Protein AF-A0A9E3SRE2-F1 (afdb_monomer)

Radius of gyration: 18.96 Å; Cα contacts (8 Å, |Δi|>4): 200; chains: 1; bounding box: 44×31×55 Å

Sequence (135 aa):
GEAGIDQCPPGGDAGVAKLAALLGRAAVPLNPAFGAYRPPQVAVIDERLCIGCVKCIDACPVDAIVGAPRMMHTVIAAWCTGCELCIPPCPVDCIALAPVAALPDPALSRERHAFRAFRLARDEAEEAARLEALE

Nearest PDB structures (foldseek):
  8rb8-assembly1_B  TM=8.739E-01  e=3.069E-05  Azotobacter vinelandii DJ
  7q4v-assembly1_B  TM=9.237E-01  e=1.536E-04  Acetobacterium woodii DSM 1030
  8a5e-assembly1_B  TM=9.159E-01  e=1.006E-03  Acetobacterium woodii DSM 1030
  7q4w-assembly1_B  TM=9.189E-01  e=1.006E-03  Acetobacterium woodii DSM 1030
  8oh5-assembly1_B  TM=9.185E-01  e=1.407E-03  Sporomusa ovata DSM 2662

Secondary structure (DSSP, 8-state):
----TT--GGGHHHHHHHHHHHHT-------GGG------EEEEE-TTT-----HHHHH-TT--EE--TTS--EE-TTT-----TTSTT-TT--EEEEE-S-PPPHHHHHHHHHHHHHHHHHHHHHHHHHHHTT-

Solvent-accessible surface area (backbone atoms only — not comparable to full-atom values): 7649 Å² total; per-residue (Å²): 134,89,75,64,68,28,58,52,26,81,48,33,50,69,38,13,42,54,46,14,64,76,68,77,45,83,67,58,72,57,41,65,92,62,40,74,67,60,79,45,37,27,61,43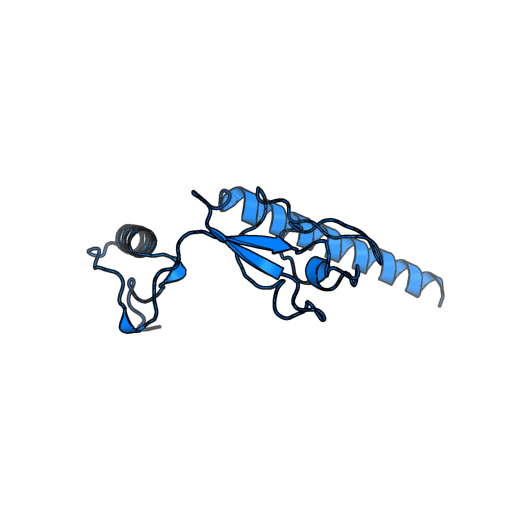,55,43,65,92,58,46,72,17,79,53,47,38,42,77,45,34,66,40,61,24,46,49,68,47,80,72,32,62,53,45,55,44,60,79,50,27,78,45,78,62,56,38,42,83,58,35,93,69,68,34,56,47,76,46,79,45,98,66,64,49,58,70,66,58,48,51,51,33,28,52,51,44,53,52,50,52,55,48,54,51,52,54,52,51,55,54,53,61,74,74,112

Mean predicted aligned error: 3.91 Å

Foldseek 3Di:
DPDQLQLDQQCFLVSQVVVCVVVVHDRDGRDCVNHHRDAFWFKFFDQVQDQQCCQLCVQQLLSQWDDHRRTGIGGNQQQGRVPCSSQVRRPRRRMDIDHDPDHHDPVSNVVSNVVVVVVVVVVVVVVVVVVVVVD

pLDDT: mean 95.87, std 3.29, range [68.62, 98.38]

Structure (mmCIF, N/CA/C/O backbone):
data_AF-A0A9E3SRE2-F1
#
_entry.id   AF-A0A9E3SRE2-F1
#
loop_
_atom_site.group_PDB
_atom_site.id
_atom_site.type_symbol
_atom_site.label_atom_id
_atom_site.label_alt_id
_atom_site.label_comp_id
_atom_site.label_asym_id
_atom_site.label_entity_id
_atom_site.label_seq_id
_atom_site.pdbx_PDB_ins_code
_atom_site.Cartn_x
_atom_site.Cartn_y
_atom_site.Cartn_z
_atom_site.occupancy
_atom_site.B_iso_or_equiv
_atom_site.auth_seq_id
_atom_site.auth_comp_id
_atom_site.auth_asym_id
_atom_site.auth_atom_id
_atom_site.pdbx_PDB_model_num
ATOM 1 N N . GLY A 1 1 ? 2.010 18.982 16.804 1.00 68.62 1 GLY A N 1
ATOM 2 C CA . GLY A 1 1 ? 0.590 18.940 16.413 1.00 68.62 1 GLY A CA 1
ATOM 3 C C . GLY A 1 1 ? -0.248 18.646 17.637 1.00 68.62 1 GLY A C 1
ATOM 4 O O . GLY A 1 1 ? 0.270 18.036 18.562 1.00 68.62 1 GLY A O 1
ATOM 5 N N . GLU A 1 2 ? -1.501 19.090 17.645 1.00 86.88 2 GLU A N 1
ATOM 6 C CA . GLU A 1 2 ? -2.429 18.983 18.789 1.00 86.88 2 GLU A CA 1
ATOM 7 C C . GLU A 1 2 ? -3.390 17.780 18.677 1.00 86.88 2 GLU A C 1
ATOM 9 O O . GLU A 1 2 ? -4.320 17.647 19.466 1.00 86.88 2 GLU A O 1
ATOM 14 N N . ALA A 1 3 ? -3.177 16.898 17.692 1.00 90.62 3 ALA A N 1
ATOM 15 C CA . ALA A 1 3 ? -4.033 15.742 17.441 1.00 90.62 3 ALA A CA 1
ATOM 16 C C . ALA A 1 3 ? -4.025 14.741 18.612 1.00 90.62 3 ALA A C 1
ATOM 18 O O . ALA A 1 3 ? -2.977 14.425 19.186 1.00 90.62 3 ALA A O 1
ATOM 19 N N . GLY A 1 4 ? -5.211 14.226 18.938 1.00 93.00 4 GLY A N 1
ATOM 20 C CA . GLY A 1 4 ? -5.404 13.147 19.901 1.00 93.00 4 GLY A CA 1
ATOM 21 C C . GLY A 1 4 ? -4.873 11.802 19.396 1.00 93.00 4 GLY A C 1
ATOM 22 O O . GLY A 1 4 ? -4.632 11.604 18.206 1.00 93.00 4 GLY A O 1
ATOM 23 N N . ILE A 1 5 ? -4.700 10.855 20.320 1.00 95.62 5 ILE A N 1
ATOM 24 C CA . ILE A 1 5 ? -4.229 9.488 20.019 1.00 95.62 5 ILE A CA 1
ATOM 25 C C . ILE A 1 5 ? -5.305 8.610 19.355 1.00 95.62 5 ILE A C 1
ATOM 27 O O . ILE A 1 5 ? -5.020 7.498 18.926 1.00 95.62 5 ILE A O 1
ATOM 31 N N . ASP A 1 6 ? -6.529 9.121 19.279 1.00 95.88 6 ASP A N 1
ATOM 32 C CA . ASP A 1 6 ? -7.780 8.496 18.853 1.00 95.88 6 ASP A CA 1
ATOM 33 C C . ASP A 1 6 ? -8.250 8.939 17.461 1.00 95.88 6 ASP A C 1
ATOM 35 O O . ASP A 1 6 ? -9.331 8.558 17.022 1.00 95.88 6 ASP A O 1
ATOM 39 N N . GLN A 1 7 ? -7.443 9.730 16.749 1.00 95.06 7 GLN A N 1
ATOM 40 C CA . GLN A 1 7 ? -7.824 10.371 15.482 1.00 95.06 7 GLN A CA 1
ATOM 41 C C . GLN A 1 7 ? -7.320 9.632 14.232 1.00 95.06 7 GLN A C 1
ATOM 43 O O . GLN A 1 7 ? -7.358 10.181 13.134 1.00 95.06 7 GLN A O 1
ATOM 48 N N . CYS A 1 8 ? -6.827 8.397 14.373 1.00 92.56 8 CYS A N 1
ATOM 49 C CA . CYS A 1 8 ? -6.331 7.581 13.260 1.00 92.56 8 CYS A CA 1
ATOM 50 C C . CYS A 1 8 ? -7.230 6.349 13.042 1.00 92.56 8 CYS A C 1
ATOM 52 O O . CYS A 1 8 ? -6.907 5.267 13.545 1.00 92.56 8 CYS A O 1
ATOM 54 N N . PRO A 1 9 ? -8.341 6.475 12.283 1.00 93.25 9 PRO A N 1
ATOM 55 C CA . PRO A 1 9 ? -9.256 5.366 12.035 1.00 93.25 9 PRO A CA 1
ATOM 56 C C . PRO A 1 9 ? -8.603 4.092 11.498 1.00 93.25 9 PRO A C 1
ATOM 58 O O . PRO A 1 9 ? -8.979 3.039 11.991 1.00 93.25 9 PRO A O 1
ATOM 61 N N . PRO A 1 10 ? -7.608 4.114 10.584 1.00 90.00 10 PRO A N 1
ATOM 62 C CA . PRO A 1 10 ? -6.957 2.886 10.112 1.00 90.00 10 PRO A CA 1
ATOM 63 C C . PRO A 1 10 ? -6.304 2.052 11.222 1.00 90.00 10 PRO A C 1
ATOM 65 O O . PRO A 1 10 ? -6.209 0.833 11.108 1.00 90.00 10 PRO A O 1
ATOM 68 N N . GLY A 1 11 ? -5.853 2.696 12.304 1.00 90.81 11 GLY A N 1
ATOM 69 C CA . GLY A 1 11 ? -5.270 2.004 13.451 1.00 90.81 11 GLY A CA 1
ATOM 70 C C . GLY A 1 11 ? -6.304 1.296 14.329 1.00 90.81 11 GLY A C 1
ATOM 71 O O . GLY A 1 11 ? -5.952 0.33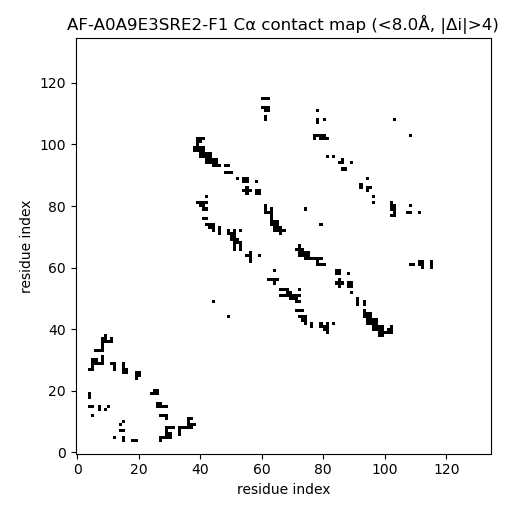9 15.020 1.00 90.81 11 GLY A O 1
ATOM 72 N N . GLY A 1 12 ? -7.563 1.745 14.308 1.00 94.00 12 GLY A N 1
ATOM 73 C CA . GLY A 1 12 ? -8.611 1.267 15.210 1.00 94.00 12 GLY A CA 1
ATOM 74 C C . GLY A 1 12 ? -8.257 1.439 16.691 1.00 94.00 12 GLY A C 1
ATOM 75 O O . GLY A 1 12 ? -7.231 2.026 17.043 1.00 94.00 12 GLY A O 1
ATOM 76 N N . ASP A 1 13 ? -9.065 0.853 17.575 1.00 95.00 13 ASP A N 1
ATOM 77 C CA . ASP A 1 13 ? -8.804 0.875 19.024 1.00 95.00 13 ASP A CA 1
ATOM 78 C C . ASP A 1 13 ? -7.458 0.229 19.387 1.00 95.00 13 ASP A C 1
ATOM 80 O O . ASP A 1 13 ? -6.767 0.671 20.305 1.00 95.00 13 ASP A O 1
ATOM 84 N N . ALA A 1 14 ? -7.030 -0.782 18.623 1.00 93.69 14 ALA A N 1
ATOM 85 C CA . ALA A 1 14 ? -5.724 -1.414 18.799 1.00 93.69 14 ALA A CA 1
ATOM 86 C C . ALA A 1 14 ? -4.566 -0.428 18.558 1.00 93.69 14 ALA A C 1
ATOM 88 O O . ALA A 1 14 ? -3.557 -0.463 19.264 1.00 93.69 14 ALA A O 1
ATOM 89 N N . GLY A 1 15 ? -4.702 0.459 17.569 1.00 93.88 15 GLY A N 1
ATOM 90 C CA . GLY A 1 15 ? -3.764 1.544 17.303 1.00 93.88 15 GLY A CA 1
ATOM 91 C C . GLY A 1 15 ? -3.755 2.571 18.430 1.00 93.88 15 GLY A C 1
ATOM 92 O O . GLY A 1 15 ? -2.679 2.910 18.925 1.00 93.88 15 GLY A O 1
ATOM 93 N N . VAL A 1 16 ? -4.934 2.995 18.897 1.00 96.50 16 VAL A N 1
ATOM 94 C CA . VAL A 1 16 ? -5.056 3.932 20.026 1.00 96.50 16 VAL A CA 1
ATOM 95 C C . VAL A 1 16 ? -4.398 3.368 21.285 1.00 96.50 16 VAL A C 1
ATOM 97 O O . VAL A 1 16 ? -3.620 4.062 21.935 1.00 96.50 16 VAL A O 1
ATOM 100 N N . ALA A 1 17 ? -4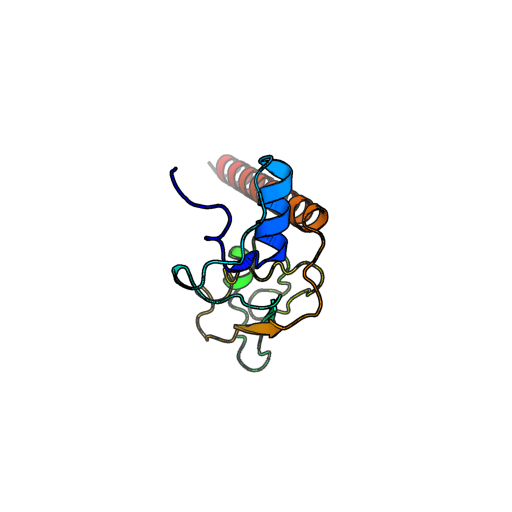.623 2.088 21.593 1.00 96.69 17 ALA A N 1
ATOM 101 C CA . ALA A 1 17 ? -4.015 1.415 22.738 1.00 96.69 17 ALA A CA 1
ATOM 102 C C . ALA A 1 17 ? -2.478 1.372 22.652 1.00 96.69 17 ALA A C 1
ATOM 104 O O . ALA A 1 17 ? -1.794 1.639 23.642 1.00 96.69 17 ALA A O 1
ATOM 105 N N . LYS A 1 18 ? -1.916 1.094 21.466 1.00 95.69 18 LYS A N 1
ATOM 106 C CA . LYS A 1 18 ? -0.458 1.130 21.245 1.00 95.69 18 LYS A CA 1
ATOM 107 C C . LYS A 1 18 ? 0.108 2.536 21.451 1.00 95.69 18 LYS A C 1
ATOM 109 O O . LYS A 1 18 ? 1.143 2.685 22.096 1.00 95.69 18 LYS A O 1
ATOM 114 N N . LEU A 1 19 ? -0.571 3.562 20.939 1.00 95.81 19 LEU A N 1
ATOM 115 C CA . LEU A 1 19 ? -0.163 4.958 21.116 1.00 95.81 19 LEU A CA 1
ATOM 116 C C . LEU A 1 19 ? -0.253 5.396 22.581 1.00 95.81 19 LEU A C 1
ATOM 118 O O . LEU A 1 19 ? 0.673 6.025 23.084 1.00 95.81 19 LEU A O 1
ATOM 122 N N . ALA A 1 20 ? -1.329 5.029 23.277 1.00 96.94 20 ALA A N 1
ATOM 123 C CA . ALA A 1 20 ? -1.516 5.295 24.700 1.00 96.94 20 ALA A CA 1
ATOM 124 C C . ALA A 1 20 ? -0.355 4.727 25.530 1.00 96.94 20 ALA A C 1
ATOM 126 O O . ALA A 1 20 ? 0.253 5.456 26.314 1.00 96.94 20 ALA A O 1
ATOM 127 N N . ALA A 1 21 ? 0.009 3.463 25.287 1.00 97.06 21 ALA A N 1
ATOM 128 C CA . ALA A 1 21 ? 1.123 2.803 25.960 1.00 97.06 21 ALA A CA 1
ATOM 129 C C . ALA A 1 21 ? 2.469 3.495 25.687 1.00 97.06 21 ALA A C 1
ATOM 131 O O . ALA A 1 21 ? 3.226 3.752 26.619 1.00 97.06 21 ALA A O 1
ATOM 132 N N . LEU A 1 22 ? 2.750 3.843 24.426 1.00 96.38 22 LEU A N 1
ATOM 133 C CA . LEU A 1 22 ? 3.993 4.520 24.037 1.00 96.38 22 LEU A CA 1
ATOM 134 C C . LEU A 1 22 ? 4.121 5.931 24.624 1.00 96.38 22 LEU A C 1
ATOM 136 O O . LEU A 1 22 ? 5.224 6.371 24.935 1.00 96.38 22 LEU A O 1
ATOM 140 N N . LEU A 1 23 ? 3.003 6.644 24.761 1.00 95.62 23 LEU A N 1
ATOM 141 C CA . LEU A 1 23 ? 2.974 8.033 25.220 1.00 95.62 23 LEU A CA 1
ATOM 142 C C . LEU A 1 23 ? 2.704 8.173 26.725 1.00 95.62 23 LEU A C 1
ATOM 144 O O . LEU A 1 23 ? 2.615 9.299 27.214 1.00 95.62 23 LEU A O 1
ATOM 148 N N . GLY A 1 24 ? 2.533 7.063 27.453 1.00 95.56 24 GLY A N 1
ATOM 149 C CA . GLY A 1 24 ? 2.191 7.075 28.878 1.00 95.56 24 GLY A CA 1
ATOM 150 C C . GLY A 1 24 ? 0.834 7.724 29.172 1.00 95.56 24 GLY A C 1
ATOM 151 O O . GLY A 1 24 ? 0.675 8.398 30.187 1.00 95.56 24 GLY A O 1
ATOM 152 N N . ARG A 1 25 ? -0.138 7.575 28.265 1.00 95.19 25 ARG A N 1
ATOM 153 C CA . ARG A 1 25 ? -1.490 8.144 28.378 1.00 95.19 25 ARG A CA 1
ATOM 154 C C . ARG A 1 25 ? -2.516 7.044 28.637 1.00 95.19 25 ARG A C 1
ATOM 156 O O . ARG A 1 25 ? -2.292 5.885 28.305 1.00 95.19 25 ARG A O 1
ATOM 163 N N . ALA A 1 26 ? -3.666 7.413 29.195 1.00 94.69 26 ALA A N 1
ATOM 164 C CA . ALA A 1 26 ? -4.807 6.507 29.259 1.00 94.69 26 ALA A CA 1
ATOM 165 C C . ALA A 1 26 ? -5.340 6.230 27.843 1.00 94.69 26 ALA A C 1
ATOM 167 O O . ALA A 1 26 ? -5.461 7.153 27.035 1.00 94.69 26 ALA A O 1
ATOM 168 N N . ALA A 1 27 ? -5.654 4.967 27.548 1.00 95.56 27 ALA A N 1
ATOM 169 C CA . ALA A 1 27 ? -6.315 4.607 26.301 1.00 95.56 27 ALA A CA 1
ATOM 170 C C . ALA A 1 27 ? -7.759 5.124 26.310 1.00 95.56 27 ALA A C 1
ATOM 172 O O . ALA A 1 27 ? -8.467 5.005 27.311 1.00 95.56 27 ALA A O 1
ATOM 173 N N . VAL A 1 28 ? -8.182 5.682 25.181 1.00 95.88 28 VAL A N 1
ATOM 174 C CA . VAL A 1 28 ? -9.557 6.121 24.924 1.00 95.88 28 VAL A CA 1
ATOM 175 C C . VAL A 1 28 ? -10.079 5.398 23.674 1.00 95.88 28 VAL A C 1
ATOM 177 O O . VAL A 1 28 ? -9.261 4.896 22.899 1.00 95.88 28 VAL A O 1
ATOM 180 N N . PRO A 1 29 ? -11.402 5.300 23.466 1.00 95.75 29 PRO A N 1
ATOM 181 C CA . PRO A 1 29 ? -11.952 4.730 22.236 1.00 95.75 29 PRO A CA 1
ATOM 182 C C . PRO A 1 29 ? -11.561 5.544 20.998 1.00 95.75 29 PRO A C 1
ATOM 184 O O . PRO A 1 29 ? -11.363 6.756 21.096 1.00 95.75 29 PRO A O 1
ATOM 187 N N . LEU A 1 30 ? -11.503 4.895 19.833 1.00 95.88 30 LEU A N 1
ATOM 188 C CA . LEU A 1 30 ? -11.339 5.572 18.549 1.00 95.88 30 LEU A CA 1
ATOM 189 C C . LEU A 1 30 ? -12.420 6.645 18.360 1.00 95.88 30 LEU A C 1
ATOM 191 O O . LEU A 1 30 ? -13.608 6.399 18.576 1.00 95.88 30 LEU A O 1
ATOM 195 N N . ASN A 1 31 ? -12.010 7.822 17.892 1.00 95.38 31 ASN A N 1
ATOM 196 C CA . ASN A 1 31 ? -12.913 8.932 17.654 1.00 95.38 31 ASN A CA 1
ATOM 197 C C . ASN A 1 31 ? -13.590 8.820 16.277 1.00 95.38 31 ASN A C 1
ATOM 199 O O . ASN A 1 31 ? -12.930 9.030 15.252 1.00 95.38 31 ASN A O 1
ATOM 203 N N . PRO A 1 32 ? -14.911 8.568 16.217 1.00 93.44 32 PRO A N 1
ATOM 204 C CA . PRO A 1 32 ? -15.619 8.392 14.952 1.00 93.44 32 PRO A CA 1
ATOM 205 C C . PRO A 1 32 ? -15.733 9.688 14.135 1.00 93.44 32 PRO A C 1
ATOM 207 O O . PRO A 1 32 ? -16.030 9.626 12.943 1.00 93.44 32 PRO A O 1
ATOM 210 N N . ALA A 1 33 ? -15.472 10.860 14.730 1.00 95.38 33 ALA A N 1
ATOM 211 C CA . ALA A 1 33 ? -15.491 12.135 14.011 1.00 95.38 33 ALA A CA 1
ATOM 212 C C . ALA A 1 33 ? -14.393 12.232 12.934 1.00 95.38 33 ALA A C 1
ATOM 214 O O . ALA A 1 33 ? -14.522 13.029 12.008 1.00 95.38 33 ALA A O 1
ATOM 215 N N . PHE A 1 34 ? -13.335 11.416 13.032 1.00 93.31 34 PHE A N 1
ATOM 216 C CA . PHE A 1 34 ? -12.212 11.407 12.087 1.00 93.31 34 PHE A CA 1
ATOM 217 C C . PHE A 1 34 ? -12.305 10.293 11.037 1.00 93.31 34 PHE A C 1
ATOM 219 O O . PHE A 1 34 ? -11.408 10.158 10.208 1.00 93.31 34 PHE A O 1
ATOM 226 N N . GLY A 1 35 ? -13.391 9.515 11.042 1.00 92.19 35 GLY A N 1
ATOM 227 C CA . GLY A 1 35 ? -13.665 8.464 10.067 1.00 92.19 35 GLY A CA 1
ATOM 228 C C . GLY A 1 35 ? -13.999 7.118 10.705 1.00 92.19 35 GLY A C 1
ATOM 229 O O . GLY A 1 35 ? -13.894 6.923 11.915 1.00 92.19 35 GLY A O 1
ATOM 230 N N . ALA A 1 36 ? -14.405 6.171 9.861 1.00 91.81 36 ALA A N 1
ATOM 231 C CA . ALA A 1 36 ? -14.732 4.815 10.281 1.00 91.81 36 ALA A CA 1
ATOM 232 C C . ALA A 1 36 ? -13.501 3.902 10.228 1.00 91.81 36 ALA A C 1
ATOM 234 O O . ALA A 1 36 ? -12.716 3.944 9.276 1.00 91.81 36 ALA A O 1
ATOM 235 N N . TYR A 1 37 ? -13.366 3.036 11.234 1.00 92.75 37 TYR A N 1
ATOM 236 C CA . TYR A 1 37 ? -12.424 1.923 11.182 1.00 92.75 37 TYR A CA 1
ATOM 237 C C . TYR A 1 37 ? -12.794 0.989 10.025 1.00 92.75 37 TYR A C 1
ATOM 239 O O . TYR A 1 37 ? -13.953 0.593 9.879 1.00 92.75 37 TYR A O 1
ATOM 247 N N . ARG A 1 38 ? -11.795 0.617 9.223 1.00 91.19 38 ARG A N 1
ATOM 248 C CA . ARG A 1 38 ? -11.915 -0.435 8.214 1.00 91.19 38 ARG A CA 1
ATOM 249 C C . ARG A 1 38 ? -11.042 -1.614 8.640 1.00 91.19 38 ARG A C 1
ATOM 251 O O . ARG A 1 38 ? -9.906 -1.384 9.060 1.00 91.19 38 ARG A O 1
ATOM 258 N N . PRO A 1 39 ? -11.554 -2.856 8.560 1.00 91.31 39 PRO A N 1
ATOM 259 C CA . PRO A 1 39 ? -10.752 -4.031 8.866 1.00 91.31 39 PRO A CA 1
ATOM 260 C C . PRO A 1 39 ? -9.557 -4.125 7.907 1.00 91.31 39 PRO A C 1
ATOM 262 O O . PRO A 1 39 ? -9.558 -3.469 6.867 1.00 91.31 39 PRO A O 1
ATOM 265 N N . PRO A 1 40 ? -8.543 -4.945 8.216 1.00 94.00 40 PRO A N 1
ATOM 266 C CA . PRO A 1 40 ? -7.415 -5.166 7.319 1.00 94.00 40 PRO A CA 1
ATOM 267 C C . PRO A 1 40 ? -7.887 -5.653 5.936 1.00 94.00 40 PRO A C 1
ATOM 269 O O . PRO A 1 40 ? -8.714 -6.562 5.848 1.00 94.00 40 PRO A O 1
ATOM 272 N N . GLN A 1 41 ? -7.373 -5.062 4.853 1.00 96.69 41 GLN A N 1
ATOM 273 C CA . GLN A 1 41 ? -7.724 -5.440 3.477 1.00 96.69 41 GLN A CA 1
ATOM 274 C C . GLN A 1 41 ? -6.479 -5.526 2.593 1.00 96.69 41 GLN A C 1
ATOM 276 O O . GLN A 1 41 ? -5.511 -4.800 2.806 1.00 96.69 41 GLN A O 1
ATOM 28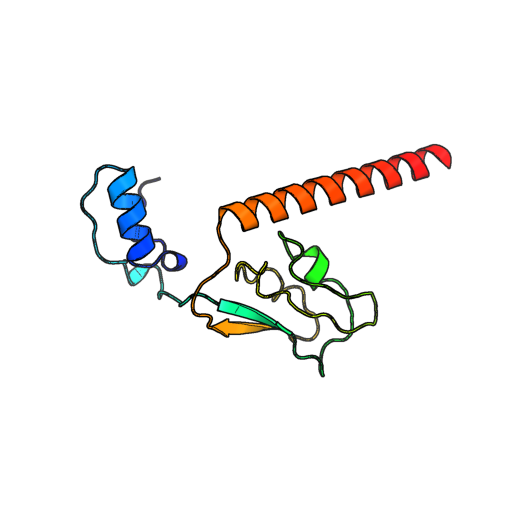1 N N . VAL A 1 42 ? -6.524 -6.372 1.566 1.00 98.12 42 VAL A N 1
ATOM 282 C CA . VAL A 1 42 ? -5.492 -6.461 0.521 1.00 98.12 42 VAL A CA 1
ATOM 283 C C . VAL A 1 42 ? -6.089 -6.152 -0.844 1.00 98.12 42 VAL A C 1
ATOM 285 O O . VAL A 1 42 ? -7.280 -6.361 -1.071 1.00 98.12 42 VAL A O 1
ATOM 288 N N . ALA A 1 43 ? -5.257 -5.660 -1.758 1.00 98.25 43 ALA A N 1
ATOM 289 C CA . ALA A 1 43 ? -5.662 -5.430 -3.138 1.00 98.25 43 ALA A CA 1
ATOM 290 C C . ALA A 1 43 ? -5.888 -6.758 -3.879 1.00 98.25 43 ALA A C 1
ATOM 292 O O . ALA A 1 43 ? -5.147 -7.722 -3.688 1.00 98.25 43 ALA A O 1
ATOM 293 N N . VAL A 1 44 ? -6.888 -6.781 -4.755 1.00 98.19 44 VAL A N 1
ATOM 294 C CA . VAL A 1 44 ? -7.216 -7.876 -5.671 1.00 98.19 44 VAL A CA 1
ATOM 295 C C . VAL A 1 44 ? -7.446 -7.275 -7.052 1.00 98.19 44 VAL A C 1
ATOM 297 O O . VAL A 1 44 ? -8.099 -6.240 -7.172 1.00 98.19 44 VAL A O 1
ATOM 300 N N . ILE A 1 45 ? -6.893 -7.911 -8.084 1.00 98.31 45 ILE A N 1
ATOM 301 C CA . ILE A 1 45 ? -7.007 -7.474 -9.480 1.00 98.31 45 ILE A CA 1
ATOM 302 C C . ILE A 1 45 ? -8.021 -8.377 -10.190 1.00 98.31 45 ILE A C 1
ATOM 304 O O . ILE A 1 45 ? -7.877 -9.596 -10.149 1.00 98.31 45 ILE A O 1
ATOM 308 N N . ASP A 1 46 ? -9.025 -7.794 -10.852 1.00 97.31 46 ASP A N 1
ATOM 309 C CA . ASP A 1 46 ? -9.905 -8.530 -11.766 1.00 97.31 46 ASP A CA 1
ATOM 310 C C . ASP A 1 46 ? -9.153 -8.826 -13.067 1.00 97.31 46 ASP A C 1
ATOM 312 O O . ASP A 1 46 ? -8.899 -7.960 -13.914 1.00 97.31 46 ASP A O 1
ATOM 316 N N . GLU A 1 47 ? -8.799 -10.094 -13.204 1.00 91.75 47 GLU A N 1
ATOM 317 C CA . GLU A 1 47 ? -8.031 -10.671 -14.300 1.00 91.75 47 GLU A CA 1
ATOM 318 C C . GLU A 1 47 ? -8.680 -10.446 -15.669 1.00 91.75 47 GLU A C 1
ATOM 320 O O . GLU A 1 47 ? -7.984 -10.276 -16.667 1.00 91.75 47 GLU A O 1
ATOM 325 N N . ARG A 1 48 ? -10.014 -10.379 -15.723 1.00 94.38 48 ARG A N 1
ATOM 326 C CA . ARG A 1 48 ? -10.770 -10.225 -16.976 1.00 94.38 48 ARG A CA 1
ATOM 327 C C . ARG A 1 48 ? -10.690 -8.808 -17.533 1.00 94.38 48 ARG A C 1
ATOM 329 O O . ARG A 1 48 ? -10.949 -8.602 -18.715 1.00 94.38 48 ARG A O 1
ATOM 336 N N . LEU A 1 49 ? -10.378 -7.838 -16.675 1.00 96.62 49 LEU A N 1
ATOM 337 C CA . LEU A 1 49 ? -10.327 -6.418 -17.014 1.00 96.62 49 LEU A CA 1
ATOM 338 C C . LEU A 1 49 ? -8.889 -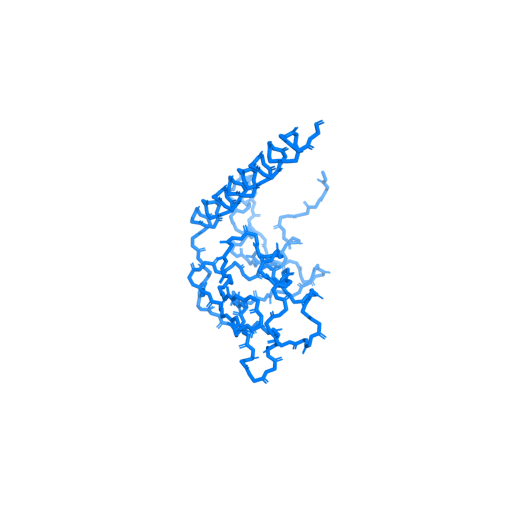5.905 -17.138 1.00 96.62 49 LEU A C 1
ATOM 340 O O . LEU A 1 49 ? -8.650 -4.887 -17.784 1.00 96.62 49 LEU A O 1
ATOM 344 N N . CYS A 1 50 ? -7.919 -6.586 -16.524 1.00 97.81 50 CYS A N 1
ATOM 345 C CA . CYS A 1 50 ? -6.527 -6.159 -16.532 1.00 97.81 50 CYS A CA 1
ATOM 346 C C . CYS A 1 50 ? -5.936 -6.153 -17.953 1.00 97.81 50 CYS A C 1
ATOM 348 O O . CYS A 1 50 ? -5.766 -7.193 -18.581 1.00 97.81 50 CYS A O 1
ATOM 350 N N . ILE A 1 51 ? -5.524 -4.975 -18.427 1.00 96.88 51 ILE A N 1
ATOM 351 C CA . ILE A 1 51 ? -4.894 -4.795 -19.749 1.00 96.88 51 ILE A CA 1
ATOM 352 C C . ILE A 1 51 ? -3.356 -4.850 -19.723 1.00 96.88 51 ILE A C 1
ATOM 354 O O . ILE A 1 51 ? -2.702 -4.527 -20.713 1.00 96.88 51 ILE A O 1
ATOM 358 N N . GLY A 1 52 ? -2.747 -5.168 -18.578 1.00 96.94 52 GLY A N 1
ATOM 359 C CA . GLY A 1 52 ? -1.289 -5.249 -18.478 1.00 96.94 52 GLY A CA 1
ATOM 360 C C . GLY A 1 52 ? -0.549 -3.909 -18.633 1.00 96.94 52 GLY A C 1
ATOM 361 O O . GLY A 1 52 ? 0.550 -3.876 -19.181 1.00 96.94 52 GLY A O 1
ATOM 362 N N . CYS A 1 53 ? -1.123 -2.793 -18.161 1.00 97.06 53 CYS A N 1
ATOM 363 C CA . CYS A 1 53 ? -0.562 -1.439 -18.349 1.00 97.06 53 CYS A CA 1
ATOM 364 C C . CYS A 1 53 ? 0.623 -1.054 -17.439 1.00 97.06 53 CYS A C 1
ATOM 366 O O . CYS A 1 53 ? 1.102 0.069 -17.543 1.00 97.06 53 CYS A O 1
ATOM 368 N N . VAL A 1 54 ? 1.029 -1.935 -16.520 1.00 97.12 54 VAL A N 1
ATOM 369 C CA . VAL A 1 54 ? 2.116 -1.815 -15.518 1.00 97.12 54 VAL A CA 1
ATOM 370 C C . VAL A 1 54 ? 2.055 -0.661 -14.508 1.00 97.12 54 VAL A C 1
ATOM 372 O O . VAL A 1 54 ? 2.727 -0.738 -13.489 1.00 97.12 54 VAL A O 1
ATOM 375 N N . LYS A 1 55 ? 1.170 0.330 -14.665 1.00 97.88 55 LYS A N 1
ATOM 376 C CA . LYS A 1 55 ? 1.080 1.491 -13.749 1.00 97.88 55 LYS A CA 1
ATOM 377 C C . LYS A 1 55 ? 0.880 1.133 -12.269 1.00 97.88 55 LYS A C 1
ATOM 379 O O . LYS A 1 55 ? 1.336 1.842 -11.378 1.00 97.88 55 LYS A O 1
ATOM 384 N N . CYS A 1 56 ? 0.180 0.033 -11.994 1.00 98.06 56 CYS A N 1
ATOM 385 C CA . CYS A 1 56 ? -0.022 -0.458 -10.630 1.00 98.06 56 CYS A CA 1
ATOM 386 C C . CYS A 1 56 ? 1.268 -1.001 -9.981 1.00 98.06 56 CYS A C 1
ATOM 388 O O . CYS A 1 56 ? 1.422 -0.867 -8.768 1.00 98.06 56 CYS A O 1
ATOM 390 N N . ILE A 1 57 ? 2.201 -1.556 -10.767 1.00 97.38 57 ILE A N 1
ATOM 391 C CA . ILE A 1 57 ? 3.506 -2.032 -10.283 1.00 97.38 57 ILE A CA 1
ATOM 392 C C . ILE A 1 57 ? 4.327 -0.841 -9.786 1.00 97.38 57 ILE A C 1
ATOM 394 O O . ILE A 1 57 ? 4.842 -0.880 -8.670 1.00 97.38 57 ILE A O 1
ATOM 398 N N . ASP A 1 58 ? 4.379 0.240 -10.566 1.00 96.25 58 ASP A N 1
ATOM 399 C CA . ASP A 1 58 ? 5.147 1.438 -10.211 1.00 96.25 58 ASP A CA 1
ATOM 400 C C . ASP A 1 58 ? 4.636 2.090 -8.921 1.00 96.25 58 ASP A C 1
ATOM 402 O O . ASP A 1 58 ? 5.417 2.542 -8.081 1.00 96.25 58 ASP A O 1
ATOM 406 N N . ALA A 1 59 ? 3.318 2.075 -8.725 1.00 97.94 59 ALA A N 1
ATOM 407 C CA . ALA A 1 59 ? 2.684 2.620 -7.534 1.00 97.94 59 ALA A CA 1
ATOM 408 C C . ALA A 1 59 ? 2.839 1.737 -6.286 1.00 97.94 59 ALA A C 1
ATOM 410 O O . ALA A 1 59 ? 2.628 2.219 -5.173 1.00 97.94 59 ALA A O 1
ATOM 411 N N . CYS A 1 60 ? 3.170 0.449 -6.430 1.00 98.31 60 CYS A N 1
ATOM 412 C CA . CYS A 1 60 ? 3.238 -0.462 -5.296 1.00 98.31 60 CYS A CA 1
ATOM 413 C C . CYS A 1 60 ? 4.537 -0.248 -4.497 1.00 98.31 60 CYS A C 1
ATOM 415 O O . CYS A 1 60 ? 5.614 -0.601 -4.973 1.00 98.31 60 CYS A O 1
ATOM 417 N N . PRO A 1 61 ? 4.478 0.242 -3.246 1.00 98.00 61 PRO A N 1
ATOM 418 C CA . PRO A 1 61 ? 5.674 0.627 -2.493 1.00 98.00 61 PRO A CA 1
ATOM 419 C C . PRO A 1 61 ? 6.486 -0.571 -1.971 1.00 98.00 61 PRO A C 1
ATOM 421 O O . PRO A 1 61 ? 7.597 -0.403 -1.484 1.00 98.00 61 PRO A O 1
ATOM 424 N N . VAL A 1 62 ? 5.940 -1.784 -2.060 1.00 98.38 62 VAL A N 1
ATOM 425 C CA . VAL A 1 62 ? 6.510 -3.022 -1.498 1.00 98.38 62 VAL A CA 1
ATOM 426 C C . VAL A 1 62 ? 6.715 -4.116 -2.556 1.00 98.38 62 VAL A C 1
ATOM 428 O O . VAL A 1 62 ? 7.081 -5.242 -2.216 1.00 98.38 62 VAL A O 1
ATOM 431 N N . ASP A 1 63 ? 6.498 -3.788 -3.837 1.00 97.81 63 ASP A N 1
ATOM 432 C CA . ASP A 1 63 ? 6.495 -4.723 -4.976 1.00 97.81 63 ASP A CA 1
ATOM 433 C C . ASP A 1 63 ? 5.573 -5.943 -4.758 1.00 97.81 63 ASP A C 1
ATOM 435 O O . ASP A 1 63 ? 5.902 -7.068 -5.121 1.00 97.81 63 ASP A O 1
ATOM 439 N N . ALA A 1 64 ? 4.401 -5.738 -4.149 1.00 98.38 64 ALA A N 1
ATOM 440 C CA . ALA A 1 64 ? 3.401 -6.793 -3.963 1.00 98.38 64 ALA A CA 1
ATOM 441 C C . ALA A 1 64 ? 2.637 -7.145 -5.251 1.00 98.38 64 ALA A C 1
ATOM 443 O O . ALA A 1 64 ? 1.878 -8.108 -5.247 1.00 98.38 64 ALA A O 1
ATOM 444 N N . ILE A 1 65 ? 2.792 -6.376 -6.331 1.00 98.19 65 ILE A N 1
ATOM 445 C CA . ILE A 1 65 ? 2.136 -6.638 -7.616 1.00 98.19 65 ILE A CA 1
ATOM 446 C C . ILE A 1 65 ? 3.162 -7.215 -8.581 1.00 98.19 65 ILE A C 1
ATOM 448 O O . ILE A 1 65 ? 4.218 -6.621 -8.791 1.00 98.19 65 ILE A O 1
ATOM 452 N N . VAL A 1 66 ? 2.834 -8.356 -9.180 1.00 96.75 66 VAL A N 1
ATOM 453 C CA . VAL A 1 66 ? 3.687 -9.044 -10.151 1.00 96.75 66 VAL A CA 1
ATOM 454 C C . VAL A 1 66 ? 2.969 -9.209 -11.482 1.00 96.75 66 VAL A C 1
ATOM 456 O O . VAL A 1 66 ? 1.751 -9.361 -11.536 1.00 96.75 66 VAL A O 1
ATOM 459 N N . GLY A 1 67 ? 3.739 -9.170 -12.562 1.00 94.94 67 GLY A N 1
ATOM 460 C CA . GLY A 1 67 ? 3.282 -9.331 -13.937 1.00 94.94 67 GLY A CA 1
ATOM 461 C C . GLY A 1 67 ? 4.265 -8.665 -14.892 1.00 94.94 67 GLY A C 1
ATOM 462 O O . GLY A 1 67 ? 5.394 -8.355 -14.511 1.00 94.94 67 GLY A O 1
ATOM 463 N N . ALA A 1 68 ? 3.850 -8.469 -16.137 1.00 94.38 68 ALA A N 1
ATOM 464 C CA . ALA A 1 68 ? 4.688 -7.894 -17.180 1.00 94.38 68 ALA A CA 1
ATOM 465 C C . ALA A 1 68 ? 3.847 -6.999 -18.103 1.00 94.38 68 ALA A C 1
ATOM 467 O O . ALA A 1 68 ? 2.619 -7.135 -18.136 1.00 94.38 68 ALA A O 1
ATOM 468 N N . PRO A 1 69 ? 4.478 -6.109 -18.891 1.00 96.00 69 PRO A N 1
ATOM 469 C CA . PRO A 1 69 ? 3.769 -5.339 -19.901 1.00 96.00 69 PRO A CA 1
ATOM 470 C C . PRO A 1 69 ? 2.915 -6.238 -20.796 1.00 96.00 69 PRO A C 1
ATOM 472 O O . PRO A 1 69 ? 3.400 -7.237 -21.324 1.00 96.00 69 PRO A O 1
ATOM 475 N N . ARG A 1 70 ? 1.646 -5.856 -20.982 1.00 93.56 70 ARG A N 1
ATOM 476 C CA . ARG A 1 70 ? 0.650 -6.585 -21.792 1.00 93.56 70 ARG A CA 1
ATOM 477 C C . ARG A 1 70 ? 0.309 -7.990 -21.272 1.00 93.56 70 ARG A C 1
ATOM 479 O O . ARG A 1 70 ? -0.328 -8.756 -21.986 1.00 93.56 70 ARG A O 1
ATOM 486 N N . MET A 1 71 ? 0.699 -8.311 -20.040 1.00 93.69 71 MET A N 1
ATOM 487 C CA . MET A 1 71 ? 0.333 -9.540 -19.339 1.00 93.69 71 MET A CA 1
ATOM 488 C C . MET A 1 71 ? -0.510 -9.208 -18.107 1.00 93.69 71 MET A C 1
ATOM 490 O O . MET A 1 71 ? -0.484 -8.093 -17.586 1.00 93.69 71 MET A O 1
ATOM 494 N N . MET A 1 72 ? -1.270 -10.194 -17.642 1.00 91.69 72 MET A N 1
ATOM 495 C CA . MET A 1 72 ? -2.089 -10.071 -16.442 1.00 91.69 72 MET A CA 1
ATOM 496 C C . MET A 1 72 ? -1.219 -9.822 -15.205 1.00 91.69 72 MET A C 1
ATOM 498 O O . MET A 1 72 ? -0.192 -10.476 -15.014 1.00 91.69 72 MET A O 1
ATOM 502 N N . HIS A 1 73 ? -1.657 -8.891 -14.359 1.00 97.62 73 HIS A N 1
ATOM 503 C CA . HIS A 1 73 ? -1.039 -8.633 -13.063 1.00 97.62 73 HIS A CA 1
ATOM 504 C C . HIS A 1 73 ? -1.782 -9.363 -11.948 1.00 97.62 73 HIS A C 1
ATOM 506 O O . HIS A 1 73 ? -3.002 -9.498 -12.001 1.00 97.62 73 HIS A O 1
ATOM 512 N N . THR A 1 74 ? -1.058 -9.765 -10.908 1.00 97.19 74 THR A N 1
ATOM 513 C CA . THR A 1 74 ? -1.632 -10.362 -9.698 1.00 97.19 74 THR A CA 1
ATOM 514 C C . THR A 1 74 ? -0.974 -9.802 -8.440 1.00 97.19 74 THR A C 1
ATOM 516 O O . THR A 1 74 ? 0.133 -9.259 -8.492 1.00 97.19 74 THR A O 1
ATOM 519 N N . VAL A 1 75 ? -1.669 -9.907 -7.308 1.00 98.19 75 VAL A N 1
ATOM 520 C CA . VAL A 1 75 ? -1.223 -9.382 -6.014 1.00 98.19 75 VAL A CA 1
ATOM 521 C C . VAL A 1 75 ? -0.748 -10.526 -5.127 1.00 98.19 75 VAL A C 1
ATOM 523 O O . VAL A 1 75 ? -1.494 -11.452 -4.816 1.00 98.19 75 VAL A O 1
ATOM 526 N N . ILE A 1 76 ? 0.484 -10.425 -4.640 1.00 97.75 76 ILE A N 1
ATOM 527 C CA . ILE A 1 76 ? 1.015 -11.274 -3.578 1.00 97.75 76 ILE A CA 1
ATOM 528 C C . ILE A 1 76 ? 0.451 -10.758 -2.251 1.00 97.75 76 ILE A C 1
ATOM 530 O O . ILE A 1 76 ? 0.993 -9.836 -1.636 1.00 97.75 76 ILE A O 1
ATOM 534 N N . ALA A 1 77 ? -0.648 -11.359 -1.792 1.00 97.31 77 ALA A N 1
ATOM 535 C CA . ALA A 1 77 ? -1.344 -10.943 -0.570 1.00 97.31 77 ALA A CA 1
ATOM 536 C C . ALA A 1 77 ? -0.426 -10.900 0.666 1.00 97.31 77 ALA A C 1
ATOM 538 O O . ALA A 1 77 ? -0.564 -10.014 1.503 1.00 97.31 77 ALA A O 1
ATOM 539 N N . ALA A 1 78 ? 0.566 -11.795 0.739 1.00 97.12 78 ALA A N 1
ATOM 540 C CA . ALA A 1 78 ? 1.548 -11.844 1.824 1.00 97.12 78 ALA A CA 1
ATOM 541 C C . ALA A 1 78 ? 2.469 -10.611 1.904 1.00 97.12 78 ALA A C 1
ATOM 543 O O . ALA A 1 78 ? 3.139 -10.426 2.917 1.00 97.12 78 ALA A O 1
ATOM 544 N N . TRP A 1 79 ? 2.538 -9.785 0.855 1.00 98.06 79 TRP A N 1
ATOM 545 C CA . TRP A 1 79 ? 3.333 -8.550 0.824 1.00 98.06 79 TRP A CA 1
ATOM 546 C C . TRP 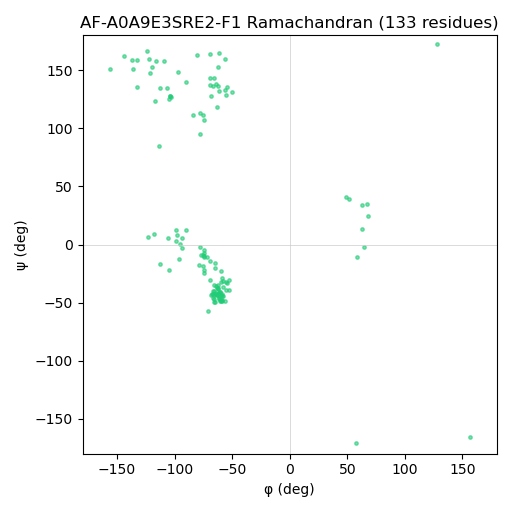A 1 79 ? 2.462 -7.293 0.771 1.00 98.06 79 TRP A C 1
ATOM 548 O O . TRP A 1 79 ? 2.948 -6.199 1.041 1.00 98.06 79 TRP A O 1
ATOM 558 N N . CYS A 1 80 ? 1.183 -7.421 0.413 1.00 98.19 80 CYS A N 1
ATOM 559 C CA . CYS A 1 80 ? 0.278 -6.288 0.270 1.00 98.19 80 CYS A CA 1
ATOM 560 C C . CYS A 1 80 ? -0.022 -5.645 1.630 1.00 98.19 80 CYS A C 1
ATOM 562 O O . CYS A 1 80 ? -0.475 -6.312 2.554 1.00 98.19 80 CYS A O 1
ATOM 564 N N . THR A 1 81 ? 0.172 -4.331 1.737 1.00 96.94 81 THR A N 1
ATOM 565 C CA . THR A 1 81 ? -0.097 -3.561 2.964 1.00 96.94 81 THR A CA 1
ATOM 566 C C . THR A 1 81 ? -1.495 -2.946 3.007 1.00 96.94 81 THR A C 1
ATOM 568 O O . THR A 1 81 ? -1.834 -2.284 3.983 1.00 96.94 81 THR A O 1
ATOM 571 N N . GLY A 1 82 ? -2.292 -3.107 1.945 1.00 96.31 82 GLY A N 1
ATOM 572 C CA . GLY A 1 82 ? -3.603 -2.464 1.844 1.00 96.31 82 GLY A CA 1
ATOM 573 C C . GLY A 1 82 ? -3.536 -0.939 1.709 1.00 96.31 82 GLY A C 1
ATOM 574 O O . GLY A 1 82 ? -4.487 -0.265 2.071 1.00 96.31 82 GLY A O 1
ATOM 575 N N . CYS A 1 83 ? -2.427 -0.375 1.212 1.00 96.12 83 CYS A N 1
ATOM 576 C CA . CYS A 1 83 ? -2.223 1.079 1.136 1.00 96.12 83 CYS A CA 1
ATOM 577 C C . CYS A 1 83 ? -3.019 1.803 0.038 1.00 96.12 83 CYS A C 1
ATOM 579 O O . CYS A 1 83 ? -2.920 3.021 -0.067 1.00 96.12 83 CYS A O 1
ATOM 581 N N . GLU A 1 84 ? -3.746 1.070 -0.809 1.00 96.75 84 GLU A N 1
ATOM 582 C CA . GLU A 1 84 ? -4.638 1.608 -1.854 1.00 96.75 84 GLU A CA 1
ATOM 583 C C . GLU A 1 84 ? -3.954 2.409 -2.980 1.00 96.75 84 GLU A C 1
ATOM 585 O O . GLU A 1 84 ? -4.604 2.762 -3.959 1.00 96.75 84 GLU A O 1
ATOM 590 N N . LEU A 1 85 ? -2.633 2.616 -2.930 1.00 98.12 85 LEU A N 1
ATOM 591 C CA . LEU A 1 85 ? -1.882 3.409 -3.918 1.00 98.12 85 LEU A CA 1
ATOM 592 C C . LEU A 1 85 ? -1.974 2.874 -5.355 1.00 98.12 85 LEU A C 1
ATOM 594 O O . LEU A 1 85 ? -1.778 3.621 -6.308 1.00 98.12 85 LEU A O 1
ATOM 598 N N . CYS A 1 86 ? -2.278 1.587 -5.521 1.00 98.31 86 CYS A N 1
ATOM 599 C CA . CYS A 1 86 ? -2.432 0.958 -6.830 1.00 98.31 86 CYS A CA 1
ATOM 600 C C . CYS A 1 86 ? -3.787 1.234 -7.500 1.00 98.31 86 CYS A C 1
ATOM 602 O O . CYS A 1 86 ? -3.878 1.062 -8.714 1.00 98.31 86 CYS A O 1
ATOM 604 N N . ILE A 1 87 ? -4.808 1.685 -6.757 1.00 98.19 87 ILE A N 1
ATOM 605 C CA . ILE A 1 87 ? -6.160 1.908 -7.292 1.00 98.19 87 ILE A CA 1
ATOM 606 C C . ILE A 1 87 ? -6.189 3.124 -8.237 1.00 98.19 87 ILE A C 1
ATOM 608 O O . ILE A 1 87 ? -6.499 2.928 -9.413 1.00 98.19 87 ILE A O 1
ATOM 612 N N . PRO A 1 88 ? -5.786 4.348 -7.819 1.00 98.31 88 PRO A N 1
ATOM 613 C CA . PRO A 1 88 ? -5.857 5.527 -8.688 1.00 98.31 88 PRO A CA 1
ATOM 614 C C . PRO A 1 88 ? -5.139 5.412 -10.047 1.00 98.31 88 PRO A C 1
ATOM 616 O O . PRO A 1 88 ? -5.673 5.913 -11.036 1.00 98.31 88 PRO A O 1
ATOM 619 N N . PRO A 1 89 ? -3.946 4.790 -10.162 1.00 97.75 89 PRO A N 1
ATOM 620 C CA . PRO A 1 89 ? -3.250 4.700 -11.444 1.00 97.75 89 PRO A CA 1
ATOM 621 C C . PRO A 1 89 ? -3.822 3.644 -12.404 1.00 97.75 89 PRO A C 1
ATOM 623 O O . PRO A 1 89 ? -3.384 3.601 -13.558 1.00 97.75 89 PRO A O 1
ATOM 626 N N . CYS A 1 90 ? -4.756 2.783 -11.978 1.00 98.06 90 CYS A N 1
ATOM 627 C CA . CYS A 1 90 ? -5.325 1.747 -12.838 1.00 98.06 90 CYS A CA 1
ATOM 628 C C . CYS A 1 90 ? -6.331 2.353 -13.842 1.00 98.06 90 CYS A C 1
ATOM 630 O O . CYS A 1 90 ? -7.418 2.766 -13.449 1.00 98.06 90 CYS A O 1
ATOM 632 N N . PRO A 1 91 ? -6.034 2.379 -15.157 1.00 97.44 91 PRO A N 1
ATOM 633 C CA . PRO A 1 91 ? -6.850 3.098 -16.142 1.00 97.44 91 PRO A CA 1
ATOM 634 C C . PRO A 1 91 ? -8.176 2.405 -16.487 1.00 97.44 91 PRO A C 1
ATOM 636 O O . PRO A 1 91 ? -9.001 2.978 -17.190 1.00 97.44 91 PRO A O 1
ATOM 639 N N . VAL A 1 92 ? -8.347 1.159 -16.050 1.00 97.75 92 VAL A N 1
ATOM 640 C CA . VAL A 1 92 ? -9.523 0.314 -16.311 1.00 97.75 92 VAL A CA 1
ATOM 641 C C . VAL A 1 92 ? -10.249 -0.063 -15.021 1.00 97.75 92 VAL A C 1
ATOM 643 O O . VAL A 1 92 ? -11.115 -0.928 -15.050 1.00 97.75 92 VAL A O 1
ATOM 646 N N . ASP A 1 93 ? -9.854 0.553 -13.900 1.00 97.25 93 ASP A N 1
ATOM 647 C CA . ASP A 1 93 ? -10.474 0.385 -12.583 1.00 97.25 93 ASP A CA 1
ATOM 648 C C . ASP A 1 93 ? -10.681 -1.087 -12.167 1.00 97.25 93 ASP A C 1
ATOM 650 O O . ASP A 1 93 ? -11.711 -1.486 -11.635 1.00 97.25 93 ASP A O 1
ATOM 654 N N . CYS A 1 94 ? -9.692 -1.942 -12.452 1.00 97.69 94 CYS A N 1
ATOM 655 C CA . CYS A 1 94 ? -9.794 -3.380 -12.192 1.00 97.69 94 CYS A CA 1
ATOM 656 C C . CYS A 1 94 ? -9.295 -3.809 -10.802 1.00 97.69 94 CYS A C 1
ATOM 658 O O . CYS A 1 94 ? -9.075 -4.999 -10.593 1.00 97.69 94 CYS A O 1
ATOM 660 N N . ILE A 1 95 ? -9.056 -2.879 -9.869 1.00 98.38 95 ILE A N 1
ATOM 661 C CA . ILE A 1 95 ? -8.441 -3.177 -8.564 1.00 98.38 95 ILE A CA 1
ATOM 662 C C . ILE A 1 95 ? -9.415 -2.860 -7.432 1.00 98.38 95 ILE A C 1
ATOM 664 O O . ILE A 1 95 ? -9.849 -1.724 -7.284 1.00 98.38 95 ILE A O 1
ATOM 668 N N . ALA A 1 96 ? -9.696 -3.852 -6.591 1.00 97.69 96 ALA A N 1
ATOM 669 C CA . ALA A 1 96 ? -10.550 -3.719 -5.414 1.00 97.69 96 ALA A CA 1
ATOM 670 C C . ALA A 1 96 ? -9.818 -4.164 -4.140 1.00 97.69 96 ALA A C 1
ATOM 672 O O . ALA A 1 96 ? -8.772 -4.807 -4.202 1.00 97.69 96 ALA A O 1
ATOM 673 N N . LEU A 1 97 ? -10.379 -3.843 -2.972 1.00 97.06 97 LEU A N 1
ATOM 674 C CA . LEU A 1 97 ? -9.878 -4.313 -1.680 1.00 97.06 97 LEU A CA 1
ATOM 675 C C . LEU A 1 97 ? -10.748 -5.444 -1.134 1.00 97.06 97 LEU A C 1
ATOM 677 O O . LEU A 1 97 ? -11.955 -5.279 -0.959 1.00 97.06 97 LEU A O 1
ATOM 681 N N . ALA A 1 98 ? -10.120 -6.563 -0.788 1.00 96.81 98 ALA A N 1
ATOM 682 C CA . ALA A 1 98 ? -10.764 -7.688 -0.125 1.00 96.81 98 ALA A CA 1
ATOM 683 C C . ALA A 1 98 ? -10.335 -7.760 1.350 1.00 96.81 98 ALA A C 1
ATOM 685 O O . ALA A 1 98 ? -9.144 -7.613 1.640 1.00 96.81 98 ALA A O 1
ATOM 686 N N . PRO A 1 99 ? -11.269 -7.974 2.295 1.00 95.94 99 PRO A N 1
ATOM 687 C CA . PRO A 1 99 ? -10.935 -8.106 3.708 1.00 95.94 99 PRO A CA 1
ATOM 688 C C . PRO A 1 99 ? -10.094 -9.359 3.966 1.00 95.94 99 PRO A C 1
ATOM 690 O O . PRO A 1 99 ? -10.316 -10.412 3.369 1.00 95.94 99 PRO A O 1
ATOM 693 N N . VAL A 1 100 ? -9.152 -9.248 4.898 1.00 96.00 100 VAL A N 1
ATOM 694 C CA . VAL A 1 100 ? -8.300 -10.347 5.362 1.00 96.00 100 VAL A CA 1
ATOM 695 C C . VAL A 1 100 ? -8.250 -10.367 6.885 1.00 96.00 100 VAL A C 1
ATOM 697 O O . VAL A 1 100 ? -8.507 -9.364 7.545 1.00 96.00 100 VAL A O 1
ATOM 700 N N . ALA A 1 101 ? -7.894 -11.517 7.457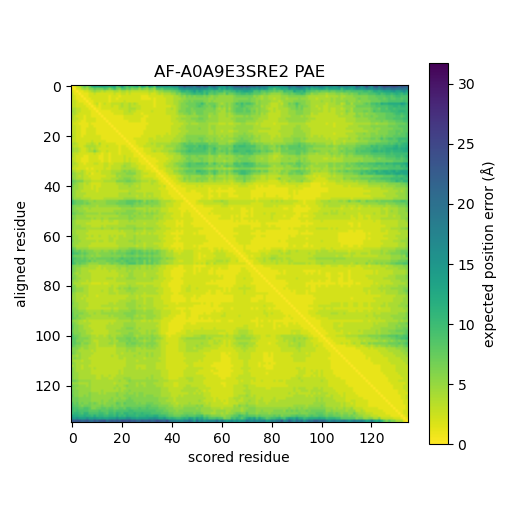 1.00 93.50 101 ALA A N 1
ATOM 701 C CA . ALA A 1 101 ? -7.787 -11.658 8.908 1.00 93.50 101 ALA A CA 1
ATOM 702 C C . ALA A 1 101 ? -6.679 -10.770 9.508 1.00 93.50 101 ALA A C 1
ATOM 704 O O . ALA A 1 101 ? -6.832 -10.249 10.610 1.00 93.50 101 ALA A O 1
ATOM 705 N N . ALA A 1 102 ? -5.569 -10.596 8.786 1.00 91.94 102 ALA A N 1
ATOM 706 C CA . ALA A 1 102 ? -4.446 -9.765 9.198 1.00 91.94 102 ALA A CA 1
ATOM 707 C C . ALA A 1 102 ? -3.628 -9.304 7.984 1.00 91.94 102 ALA A C 1
ATOM 709 O O . ALA A 1 102 ? -3.554 -10.005 6.974 1.00 91.94 102 ALA A O 1
ATOM 710 N N . LEU A 1 103 ? -2.999 -8.135 8.112 1.00 92.56 103 LEU A N 1
ATOM 711 C CA . LEU A 1 103 ? -1.969 -7.667 7.185 1.00 92.56 103 LEU A CA 1
ATOM 712 C C . LEU A 1 103 ? -0.608 -8.314 7.500 1.00 92.56 103 LEU A C 1
ATOM 714 O O . LEU A 1 103 ? -0.419 -8.831 8.606 1.00 92.56 103 LEU A O 1
ATOM 718 N N . PRO A 1 104 ? 0.349 -8.259 6.557 1.00 93.06 104 PRO A N 1
ATOM 719 C CA . PRO A 1 104 ? 1.718 -8.706 6.786 1.00 93.06 104 PRO A CA 1
ATOM 720 C C . PRO A 1 104 ? 2.382 -7.997 7.970 1.00 93.06 104 PRO A C 1
ATOM 722 O O . PRO A 1 104 ? 1.998 -6.888 8.354 1.00 93.06 104 PRO A O 1
ATOM 725 N N . ASP A 1 105 ? 3.435 -8.612 8.512 1.00 95.00 105 ASP A N 1
ATOM 726 C CA . ASP A 1 105 ? 4.252 -7.999 9.558 1.00 95.00 105 ASP A CA 1
ATOM 727 C C . ASP A 1 105 ? 4.779 -6.620 9.091 1.00 95.00 105 ASP A C 1
ATOM 729 O O . ASP A 1 105 ? 5.369 -6.508 8.004 1.00 95.00 105 ASP A O 1
ATOM 733 N N . PRO A 1 106 ? 4.605 -5.545 9.886 1.00 93.94 106 PRO A N 1
ATOM 734 C CA . PRO A 1 106 ? 5.207 -4.249 9.600 1.00 93.94 106 PRO A CA 1
ATOM 735 C C . PRO A 1 106 ? 6.725 -4.289 9.366 1.00 93.94 106 PRO A C 1
ATOM 737 O O . PRO A 1 106 ? 7.234 -3.461 8.612 1.00 93.94 106 PRO A O 1
ATOM 740 N N . ALA A 1 107 ? 7.464 -5.209 9.995 1.00 96.69 107 ALA A N 1
ATOM 741 C CA . ALA A 1 107 ? 8.897 -5.390 9.756 1.00 96.69 107 ALA A CA 1
ATOM 742 C C . ALA A 1 107 ? 9.180 -5.865 8.325 1.00 96.69 107 ALA A C 1
ATOM 744 O O . ALA A 1 107 ? 9.957 -5.217 7.622 1.00 96.69 107 ALA A O 1
ATOM 745 N N . LEU A 1 108 ? 8.472 -6.902 7.867 1.00 96.69 108 LEU A N 1
ATOM 746 C CA . LEU A 1 108 ? 8.545 -7.386 6.486 1.00 96.69 108 LEU A CA 1
ATOM 747 C C . LEU A 1 108 ? 8.159 -6.285 5.489 1.00 96.69 108 LEU A C 1
ATOM 749 O O . LEU A 1 108 ? 8.828 -6.088 4.479 1.00 96.69 108 LEU A O 1
ATOM 753 N N . SER A 1 109 ? 7.106 -5.522 5.789 1.00 97.38 109 SER A N 1
ATOM 754 C CA . SER A 1 109 ? 6.662 -4.415 4.931 1.00 97.38 109 SER A CA 1
ATOM 755 C C . SER A 1 109 ? 7.747 -3.340 4.766 1.00 97.38 109 SER A C 1
ATOM 757 O O . SER A 1 109 ? 7.972 -2.851 3.658 1.00 97.38 109 SER A O 1
ATOM 759 N N . ARG A 1 110 ? 8.463 -2.994 5.849 1.00 98.06 110 ARG A N 1
ATOM 760 C CA . ARG A 1 110 ? 9.600 -2.056 5.798 1.00 98.06 110 ARG A CA 1
ATOM 761 C C . ARG A 1 110 ? 10.776 -2.618 5.005 1.00 98.06 110 ARG A C 1
ATOM 763 O O . ARG A 1 110 ? 11.367 -1.885 4.219 1.00 98.06 110 ARG A O 1
ATOM 770 N N . GLU A 1 111 ? 11.098 -3.894 5.188 1.00 98.25 111 GLU A N 1
ATOM 771 C CA . GLU A 1 111 ? 12.161 -4.571 4.439 1.00 98.25 111 GLU A CA 1
ATOM 772 C C . GLU A 1 111 ? 11.869 -4.568 2.932 1.00 98.25 111 GLU A C 1
ATOM 774 O O . GLU A 1 111 ? 12.707 -4.147 2.136 1.00 98.25 111 GLU A O 1
ATO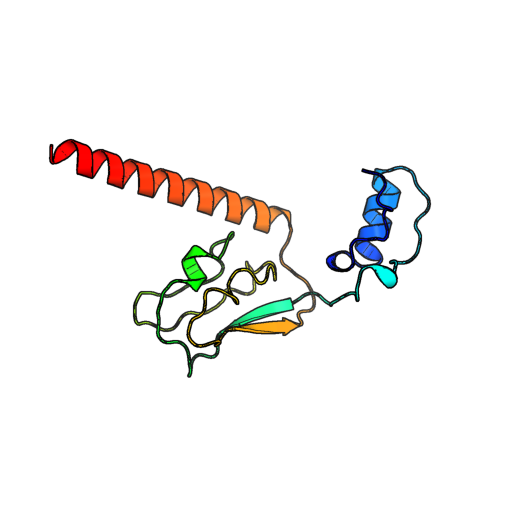M 779 N N . ARG A 1 112 ? 10.647 -4.945 2.537 1.00 98.19 112 ARG A N 1
ATOM 780 C CA . ARG A 1 112 ? 10.190 -4.908 1.140 1.00 98.19 112 ARG A CA 1
ATOM 781 C C . ARG A 1 112 ? 10.285 -3.509 0.537 1.00 98.19 112 ARG A C 1
ATOM 783 O O . ARG A 1 112 ? 10.749 -3.365 -0.593 1.00 98.19 112 ARG A O 1
ATOM 790 N N . HIS A 1 113 ? 9.866 -2.489 1.286 1.00 98.25 113 HIS A N 1
ATOM 791 C CA . HIS A 1 113 ? 9.969 -1.096 0.858 1.00 98.25 113 HIS A CA 1
ATOM 792 C C . HIS A 1 113 ? 11.425 -0.669 0.643 1.00 98.25 113 HIS A C 1
ATOM 794 O O . HIS A 1 113 ? 11.761 -0.088 -0.388 1.00 98.25 113 HIS A O 1
ATOM 800 N N . ALA A 1 114 ? 12.308 -0.995 1.591 1.00 98.38 114 ALA A N 1
ATOM 801 C CA . ALA A 1 114 ? 13.733 -0.702 1.481 1.00 98.38 114 ALA A CA 1
ATOM 802 C C . ALA A 1 114 ? 14.369 -1.414 0.277 1.00 98.38 114 ALA A C 1
ATOM 804 O O . ALA A 1 114 ? 15.126 -0.800 -0.472 1.00 98.38 114 ALA A O 1
ATOM 805 N N . PHE A 1 115 ? 14.013 -2.679 0.042 1.00 98.19 115 PHE A N 1
ATOM 806 C CA . PHE A 1 115 ? 14.492 -3.435 -1.112 1.00 98.19 115 PHE A CA 1
ATOM 807 C C . PHE A 1 115 ? 14.018 -2.835 -2.442 1.00 98.19 115 PHE A C 1
ATOM 809 O O . PHE A 1 115 ? 14.809 -2.721 -3.377 1.00 98.19 115 PHE A O 1
ATOM 816 N N . ARG A 1 116 ? 12.751 -2.401 -2.529 1.00 97.69 116 ARG A N 1
ATOM 817 C CA . ARG A 1 116 ? 12.241 -1.687 -3.708 1.00 97.69 116 ARG A CA 1
ATOM 818 C C . ARG A 1 116 ? 13.038 -0.410 -3.962 1.00 97.69 116 ARG A C 1
ATOM 820 O O . ARG A 1 116 ? 13.457 -0.184 -5.092 1.00 97.69 116 ARG A O 1
ATOM 827 N N . ALA A 1 117 ? 13.251 0.401 -2.926 1.00 98.12 117 ALA A N 1
ATOM 828 C CA . ALA A 1 117 ? 14.008 1.645 -3.038 1.00 98.12 117 ALA A CA 1
ATOM 829 C C . ALA A 1 117 ? 15.447 1.393 -3.516 1.00 98.12 117 ALA A C 1
ATOM 831 O O . ALA A 1 117 ? 15.919 2.073 -4.421 1.00 98.12 117 ALA A O 1
ATOM 832 N N . PHE A 1 118 ? 16.110 0.368 -2.971 1.00 98.31 118 PHE A N 1
ATOM 833 C CA . PHE A 1 118 ? 17.434 -0.059 -3.420 1.00 98.31 118 PHE A CA 1
ATOM 834 C C . PHE A 1 118 ? 17.443 -0.460 -4.901 1.00 98.31 118 PHE A C 1
ATOM 836 O O . PHE A 1 118 ? 18.303 -0.004 -5.652 1.00 98.31 118 PHE A O 1
ATOM 843 N N . ARG A 1 119 ? 16.477 -1.282 -5.334 1.00 97.62 119 ARG A N 1
ATOM 844 C CA . ARG A 1 119 ? 16.363 -1.712 -6.733 1.00 97.62 119 ARG A CA 1
ATOM 845 C C . ARG A 1 119 ? 16.181 -0.522 -7.674 1.00 97.62 119 ARG A C 1
ATOM 847 O O . ARG A 1 119 ? 16.906 -0.437 -8.653 1.00 97.62 119 ARG A O 1
ATOM 854 N N . LEU A 1 120 ? 15.261 0.393 -7.362 1.00 96.88 120 LEU A N 1
ATOM 855 C CA . LEU A 1 120 ? 15.011 1.574 -8.194 1.00 96.88 120 LEU A CA 1
ATOM 856 C C . LEU A 1 120 ? 16.248 2.472 -8.302 1.00 96.88 120 LEU A C 1
ATOM 858 O O . LEU A 1 120 ? 16.593 2.878 -9.402 1.00 96.88 120 LEU A O 1
ATOM 862 N N . ALA A 1 121 ? 16.944 2.721 -7.188 1.00 98.19 121 ALA A 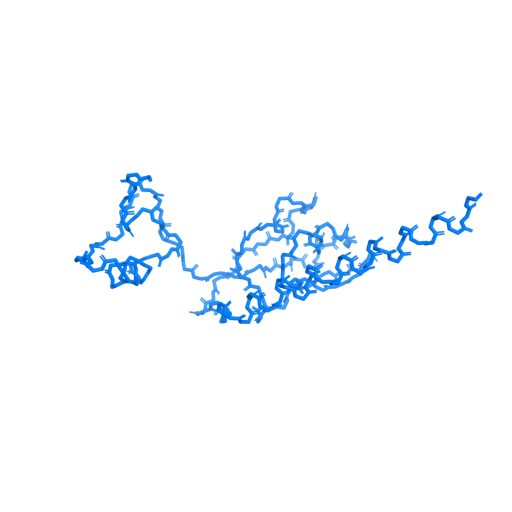N 1
ATOM 863 C CA . ALA A 1 121 ? 18.166 3.526 -7.190 1.00 98.19 121 ALA A CA 1
ATOM 864 C C . ALA A 1 121 ? 19.287 2.887 -8.026 1.00 98.19 121 ALA A C 1
ATOM 866 O O . ALA A 1 121 ? 20.035 3.584 -8.707 1.00 98.19 121 ALA A O 1
ATOM 867 N N . ARG A 1 122 ? 19.408 1.554 -7.986 1.00 98.19 122 ARG A N 1
ATOM 868 C CA . ARG A 1 122 ? 20.350 0.825 -8.839 1.00 98.19 122 ARG A CA 1
ATOM 869 C C . ARG A 1 122 ? 19.962 0.936 -10.313 1.00 98.19 122 ARG A C 1
ATOM 871 O O . ARG A 1 122 ? 20.823 1.257 -11.122 1.00 98.19 122 ARG A O 1
ATOM 878 N N . ASP A 1 123 ? 18.700 0.671 -10.646 1.00 97.62 123 ASP A N 1
ATOM 879 C CA . ASP A 1 123 ? 18.209 0.703 -12.027 1.00 97.62 123 ASP A CA 1
ATOM 880 C C . ASP A 1 123 ? 18.394 2.120 -12.634 1.00 97.62 123 ASP A C 1
ATOM 882 O O . ASP A 1 123 ? 18.866 2.257 -13.760 1.00 97.62 123 ASP A O 1
ATOM 886 N N . GLU A 1 124 ? 18.134 3.179 -11.854 1.00 97.75 124 GLU A N 1
ATOM 887 C CA . GLU A 1 124 ? 18.382 4.580 -12.237 1.00 97.75 124 GLU A CA 1
ATOM 888 C C . GLU A 1 124 ? 19.873 4.871 -12.477 1.00 97.75 124 GLU A C 1
ATOM 890 O O . GLU A 1 124 ? 20.231 5.503 -13.471 1.00 97.75 124 GLU A O 1
ATOM 895 N N . ALA A 1 125 ? 20.760 4.381 -11.604 1.00 98.00 125 ALA A N 1
ATOM 896 C CA . ALA A 1 125 ? 22.203 4.552 -11.763 1.00 98.00 125 ALA A CA 1
ATOM 897 C C . ALA A 1 125 ? 22.753 3.815 -12.999 1.00 98.00 125 ALA A C 1
ATOM 899 O O . ALA A 1 125 ? 23.612 4.347 -13.703 1.00 98.00 125 ALA A O 1
ATOM 900 N N . GLU A 1 126 ? 22.258 2.604 -13.277 1.00 98.19 126 GLU A N 1
ATOM 901 C CA . GLU A 1 126 ? 22.621 1.829 -14.470 1.00 98.19 126 GLU A CA 1
ATOM 902 C C . GLU A 1 126 ? 22.177 2.539 -15.758 1.00 98.19 126 GLU A C 1
ATOM 904 O O . GLU A 1 126 ? 22.940 2.607 -16.725 1.00 98.19 126 GLU A O 1
ATOM 909 N N . GLU A 1 127 ? 20.966 3.100 -15.774 1.00 97.81 127 GLU A N 1
ATOM 910 C CA . GLU A 1 127 ? 20.456 3.852 -16.920 1.00 97.81 127 GLU A CA 1
ATOM 911 C C . GLU A 1 127 ? 21.222 5.164 -17.137 1.00 97.81 127 GLU A C 1
ATOM 913 O O . GLU A 1 127 ? 21.613 5.457 -18.269 1.00 97.81 127 GLU A O 1
ATOM 918 N N . ALA A 1 128 ? 21.531 5.902 -16.066 1.00 97.50 128 ALA A N 1
ATOM 919 C CA . ALA A 1 128 ? 22.346 7.114 -16.137 1.00 97.50 128 ALA A CA 1
ATOM 920 C C . ALA A 1 128 ? 23.745 6.835 -16.715 1.00 97.50 128 ALA A C 1
ATOM 922 O O . ALA A 1 128 ? 24.167 7.506 -17.656 1.00 97.50 128 ALA A O 1
ATOM 923 N N . ALA A 1 129 ? 24.429 5.795 -16.223 1.00 97.44 129 ALA A N 1
ATOM 924 C CA . ALA A 1 129 ? 25.742 5.394 -16.731 1.00 97.44 129 ALA A CA 1
ATOM 925 C C . ALA A 1 129 ? 25.694 4.966 -18.209 1.00 97.44 129 ALA A C 1
ATOM 927 O O . ALA A 1 129 ? 26.628 5.217 -18.972 1.00 97.44 129 ALA A O 1
ATOM 928 N N . ARG A 1 130 ? 24.599 4.323 -18.639 1.00 97.62 130 ARG A N 1
ATOM 929 C CA . ARG A 1 130 ? 24.403 3.949 -20.044 1.00 97.62 130 ARG A CA 1
ATOM 930 C C . ARG A 1 130 ? 24.231 5.169 -20.946 1.00 97.62 130 ARG A C 1
ATOM 932 O O . ARG A 1 130 ? 24.733 5.138 -22.064 1.00 97.62 130 ARG A O 1
ATOM 939 N N . LEU A 1 131 ? 23.504 6.191 -20.495 1.00 96.62 131 LEU A N 1
ATOM 940 C CA . LEU A 1 131 ? 23.299 7.428 -21.251 1.00 96.62 131 LEU A CA 1
ATOM 941 C C . LEU A 1 131 ? 24.596 8.233 -21.368 1.00 96.62 131 LEU A C 1
ATOM 943 O O . LEU A 1 131 ? 24.931 8.647 -22.470 1.00 96.62 131 LEU A O 1
ATOM 947 N N . GLU A 1 132 ? 25.360 8.361 -20.280 1.00 96.88 132 GLU A N 1
ATOM 948 C CA . GLU A 1 132 ? 26.677 9.017 -20.284 1.00 96.88 132 GLU A CA 1
ATOM 949 C C . GLU A 1 132 ? 27.649 8.344 -21.267 1.00 96.88 132 GLU A C 1
ATOM 951 O O . GLU A 1 132 ? 28.410 9.014 -21.951 1.00 96.88 132 GLU A O 1
ATOM 956 N N . ALA A 1 133 ? 27.589 7.016 -21.409 1.00 96.69 133 ALA A N 1
ATOM 957 C CA . ALA A 1 133 ? 28.425 6.282 -22.361 1.00 96.69 133 ALA A CA 1
ATOM 958 C C . ALA A 1 133 ? 28.043 6.482 -23.846 1.00 96.69 133 ALA A C 1
ATOM 960 O O . ALA A 1 133 ? 28.767 6.002 -24.722 1.00 96.69 133 ALA A O 1
ATOM 961 N N . LEU A 1 134 ? 26.895 7.104 -24.139 1.00 95.81 134 LEU A N 1
ATOM 962 C CA . LEU A 1 134 ? 26.443 7.412 -25.502 1.00 95.81 134 LEU A CA 1
ATOM 963 C C . LEU A 1 134 ? 26.786 8.846 -25.942 1.00 95.81 134 LEU A C 1
ATOM 965 O O . LEU A 1 134 ? 26.641 9.137 -27.133 1.00 95.81 134 LEU A O 1
ATOM 969 N N . GLU A 1 135 ? 27.200 9.711 -25.012 1.00 88.94 135 GLU A N 1
ATOM 970 C CA . GLU A 1 135 ? 27.647 11.096 -25.253 1.00 88.94 135 GLU A CA 1
ATOM 971 C C . GLU A 1 135 ? 29.148 11.168 -25.583 1.00 88.94 135 GLU A C 1
ATOM 973 O O . GLU A 1 135 ? 29.504 11.996 -26.456 1.00 88.94 135 GLU A O 1
#